Protein AF-A0A815ZAV9-F1 (afdb_monomer_lite)

pLDDT: mean 80.1, std 13.34, range [28.86, 92.19]

Foldseek 3Di:
DPPCDLQNVLCVVPDPVVSVVQVVQFPDKDFDADPVVRDTFWIWTKHWDFDCPPNDTDIDIDIDSTDGHPVCPPVCVVVVVVVVSVVVVVVVVVVVD

Radius of gyration: 15.18 Å; chains: 1; bounding box: 40×26×44 Å

Structure (mmCIF, N/CA/C/O backbone):
data_AF-A0A815ZAV9-F1
#
_entry.id   AF-A0A815ZAV9-F1
#
loop_
_atom_site.group_PDB
_atom_site.id
_atom_site.type_symbol
_atom_site.label_atom_id
_atom_site.label_alt_id
_atom_site.label_comp_id
_atom_site.label_asym_id
_atom_site.label_entity_id
_atom_site.label_seq_id
_atom_site.pdbx_PDB_ins_code
_atom_site.Cartn_x
_atom_site.Cartn_y
_atom_site.Cartn_z
_atom_site.occupancy
_atom_site.B_iso_or_equiv
_atom_site.auth_seq_id
_atom_site.auth_comp_id
_atom_site.auth_asym_id
_atom_site.auth_atom_id
_atom_site.pdbx_PDB_model_num
ATOM 1 N N . MET A 1 1 ? -21.694 -16.429 -1.598 1.00 28.86 1 MET A N 1
ATOM 2 C CA . MET A 1 1 ? -21.023 -15.923 -0.384 1.00 28.86 1 MET A CA 1
ATOM 3 C C . MET A 1 1 ? -19.780 -15.188 -0.844 1.00 28.86 1 MET A C 1
ATOM 5 O O . MET A 1 1 ? -18.791 -15.835 -1.157 1.00 28.86 1 MET A O 1
ATOM 9 N N . ILE A 1 2 ? -19.867 -13.868 -1.009 1.00 33.31 2 ILE A N 1
ATOM 10 C CA . ILE A 1 2 ? -18.686 -13.057 -1.315 1.00 33.31 2 ILE A CA 1
ATOM 11 C C . ILE A 1 2 ? -17.905 -12.992 -0.008 1.00 33.31 2 ILE A C 1
ATOM 13 O O . ILE A 1 2 ? -18.388 -12.438 0.979 1.00 33.31 2 ILE A O 1
ATOM 17 N N . ILE A 1 3 ? -16.747 -13.648 0.033 1.00 33.88 3 ILE A N 1
ATOM 18 C CA . ILE A 1 3 ? -15.773 -13.418 1.094 1.00 33.88 3 ILE A CA 1
ATOM 19 C C . ILE A 1 3 ? -15.345 -11.966 0.889 1.00 33.88 3 ILE A C 1
ATOM 21 O O . ILE A 1 3 ? -14.527 -11.692 0.015 1.00 33.88 3 ILE A O 1
ATOM 25 N N . MET A 1 4 ? -15.956 -11.026 1.617 1.00 45.44 4 MET A N 1
ATOM 26 C CA . MET A 1 4 ? -15.422 -9.672 1.690 1.00 45.44 4 MET A CA 1
ATOM 27 C C . MET A 1 4 ? -14.053 -9.815 2.336 1.00 45.44 4 MET A C 1
ATOM 29 O O . MET A 1 4 ? -13.934 -10.003 3.547 1.00 45.44 4 MET A O 1
ATOM 33 N N . THR A 1 5 ? -13.014 -9.809 1.508 1.00 60.75 5 THR A N 1
ATOM 34 C CA . THR A 1 5 ? -11.653 -9.643 1.990 1.00 60.75 5 THR A CA 1
ATOM 35 C C . THR A 1 5 ? -11.624 -8.355 2.811 1.00 60.75 5 THR A C 1
ATOM 37 O O . THR A 1 5 ? -12.406 -7.434 2.572 1.00 60.75 5 THR A O 1
ATOM 40 N N . THR A 1 6 ? -10.739 -8.274 3.803 1.00 63.91 6 THR A N 1
ATOM 41 C CA . THR A 1 6 ? -10.516 -7.043 4.578 1.00 63.91 6 THR A CA 1
ATOM 42 C C . THR A 1 6 ? -10.473 -5.806 3.678 1.00 63.91 6 THR A C 1
ATOM 44 O O . THR A 1 6 ? -11.021 -4.771 4.021 1.00 63.91 6 THR A O 1
ATOM 47 N N . GLU A 1 7 ? -9.873 -5.934 2.500 1.00 61.09 7 GLU A N 1
ATOM 48 C CA . GLU A 1 7 ? -9.804 -4.900 1.473 1.00 61.09 7 GLU A CA 1
ATOM 49 C C . GLU A 1 7 ? -11.160 -4.422 0.948 1.00 61.09 7 GLU A C 1
ATOM 51 O O . GLU A 1 7 ? -11.362 -3.217 0.807 1.00 61.09 7 GLU A O 1
ATOM 56 N N . ALA A 1 8 ? -12.096 -5.340 0.703 1.00 58.31 8 ALA A N 1
ATOM 57 C CA . ALA A 1 8 ? -13.453 -5.009 0.277 1.00 58.31 8 ALA A CA 1
ATOM 58 C C . ALA A 1 8 ? -14.223 -4.248 1.369 1.00 58.31 8 ALA A C 1
ATOM 60 O O . ALA A 1 8 ? -15.030 -3.379 1.059 1.00 58.31 8 ALA A O 1
ATOM 61 N N . PHE A 1 9 ? -13.936 -4.504 2.654 1.00 64.62 9 PHE A N 1
ATOM 62 C CA . PHE A 1 9 ? -14.539 -3.742 3.755 1.00 64.62 9 PHE A CA 1
ATOM 63 C C . PHE A 1 9 ? -14.126 -2.262 3.740 1.00 64.62 9 PHE A C 1
ATOM 65 O O . PHE A 1 9 ? -14.948 -1.396 4.041 1.00 64.62 9 PHE A O 1
ATOM 72 N N . TRP A 1 10 ? -12.873 -1.960 3.385 1.00 66.81 10 TRP A N 1
ATOM 73 C CA . TRP A 1 10 ? -12.367 -0.581 3.329 1.00 66.81 10 TRP A CA 1
ATOM 74 C C . TRP A 1 10 ? -12.778 0.166 2.060 1.00 66.81 10 TRP A C 1
ATOM 76 O O . TRP A 1 10 ? -12.861 1.389 2.090 1.00 66.81 10 TRP A O 1
ATOM 86 N N . ALA A 1 11 ? -13.059 -0.557 0.978 1.00 66.69 11 ALA A N 1
ATOM 87 C CA . ALA A 1 11 ? -13.478 0.006 -0.304 1.00 66.69 11 ALA A CA 1
ATOM 88 C C . ALA A 1 11 ? -15.002 -0.053 -0.531 1.00 66.69 11 ALA A C 1
ATOM 90 O O . ALA A 1 11 ? -15.475 0.215 -1.626 1.00 66.69 11 ALA A O 1
ATOM 91 N N . LYS A 1 12 ? -15.789 -0.385 0.500 1.00 66.81 12 LYS A N 1
ATOM 92 C CA . LYS A 1 12 ? -17.250 -0.576 0.403 1.00 66.81 12 LYS A CA 1
ATOM 93 C C . LYS A 1 12 ? -18.033 0.651 -0.090 1.00 66.81 12 LYS A C 1
ATOM 95 O O . LYS A 1 12 ? -19.160 0.500 -0.542 1.00 66.81 12 LYS A O 1
ATOM 100 N N . ASP A 1 13 ? -17.461 1.844 0.079 1.00 71.06 13 ASP A N 1
ATOM 101 C CA . ASP A 1 13 ? -18.077 3.120 -0.300 1.00 71.06 13 ASP A CA 1
ATOM 102 C C . ASP A 1 13 ? -17.546 3.625 -1.657 1.00 71.06 13 ASP A C 1
ATOM 104 O O . ASP A 1 13 ? -17.867 4.735 -2.080 1.00 71.06 13 ASP A O 1
ATOM 108 N N . TRP A 1 14 ? -16.688 2.845 -2.319 1.00 76.62 14 TRP A N 1
ATOM 109 C CA . TRP A 1 14 ? -16.164 3.136 -3.650 1.00 76.62 14 TRP A CA 1
ATOM 110 C C . TRP A 1 14 ? -16.989 2.420 -4.713 1.00 76.62 14 TRP A C 1
ATOM 112 O O . TRP A 1 14 ? -17.765 1.513 -4.414 1.00 76.62 14 TRP A O 1
ATOM 122 N N . ASP A 1 15 ? -16.805 2.826 -5.967 1.00 84.75 15 ASP A N 1
ATOM 123 C CA . ASP A 1 15 ? -17.388 2.106 -7.092 1.00 84.75 15 ASP A CA 1
ATOM 124 C C . ASP A 1 15 ? -16.886 0.649 -7.109 1.00 84.75 15 ASP A C 1
ATOM 126 O O . ASP A 1 15 ? -15.691 0.391 -6.938 1.00 84.75 15 ASP A O 1
ATOM 130 N N . GLU A 1 16 ? -17.806 -0.309 -7.248 1.00 80.75 16 GLU A N 1
ATOM 131 C CA . GLU A 1 16 ? -17.507 -1.739 -7.104 1.00 80.75 16 GLU A CA 1
ATOM 132 C C . GLU A 1 16 ? -16.601 -2.248 -8.233 1.00 80.75 16 GLU A C 1
ATOM 134 O O . GLU A 1 16 ? -15.644 -2.985 -7.973 1.00 80.75 16 GLU A O 1
ATOM 139 N N . GLU A 1 17 ? -16.861 -1.826 -9.473 1.00 83.19 17 GLU A N 1
ATOM 140 C CA . GLU A 1 17 ? -16.072 -2.224 -10.638 1.00 83.19 17 GLU A CA 1
ATOM 141 C C . GLU A 1 17 ? -14.675 -1.600 -10.576 1.00 83.19 17 GLU A C 1
ATOM 143 O O . GLU A 1 17 ? -13.669 -2.299 -10.743 1.00 83.19 17 GLU A O 1
ATOM 148 N N . GLU A 1 18 ? -14.588 -0.307 -10.257 1.00 82.38 18 GLU A N 1
ATOM 149 C CA . GLU A 1 18 ? -13.308 0.365 -10.041 1.00 82.38 18 GLU A CA 1
ATOM 150 C C . GLU A 1 18 ? -12.516 -0.316 -8.917 1.00 82.38 18 GLU A C 1
ATOM 152 O O . GLU A 1 18 ? -11.340 -0.637 -9.083 1.00 82.38 18 GLU A O 1
ATOM 157 N N . THR A 1 19 ? -13.161 -0.610 -7.789 1.00 80.94 19 THR A N 1
ATOM 158 C CA . THR A 1 19 ? -12.537 -1.276 -6.640 1.00 80.94 19 THR A CA 1
ATOM 159 C C . THR A 1 19 ? -11.983 -2.641 -7.014 1.00 80.94 19 THR A C 1
ATOM 161 O O . THR A 1 19 ? -10.841 -2.957 -6.671 1.00 80.94 19 THR A O 1
ATOM 164 N N . TYR A 1 20 ? -12.764 -3.449 -7.730 1.00 82.25 20 TYR A N 1
ATOM 165 C CA . TYR A 1 20 ? -12.333 -4.765 -8.179 1.00 82.25 20 TYR A CA 1
ATOM 166 C C . TYR A 1 20 ? -11.105 -4.666 -9.092 1.00 82.25 20 TYR A C 1
ATOM 168 O O . TYR A 1 20 ? -10.100 -5.343 -8.863 1.00 82.25 20 TYR A O 1
ATOM 176 N N . ASN A 1 21 ? -11.137 -3.752 -10.064 1.00 83.94 21 ASN A N 1
ATOM 177 C CA . ASN A 1 21 ? -10.019 -3.513 -10.973 1.00 83.94 21 ASN A CA 1
ATOM 178 C C . ASN A 1 21 ? -8.766 -3.016 -10.236 1.00 83.94 21 ASN A C 1
ATOM 180 O O . ASN A 1 21 ? -7.651 -3.448 -10.540 1.00 83.94 21 ASN A O 1
ATOM 184 N N . ARG A 1 22 ? -8.926 -2.151 -9.230 1.00 84.69 22 ARG A N 1
ATOM 185 C CA . ARG A 1 22 ? -7.822 -1.663 -8.389 1.00 84.69 22 ARG A CA 1
ATOM 186 C C . ARG A 1 22 ? -7.227 -2.759 -7.510 1.00 84.69 22 ARG A C 1
ATOM 188 O O . ARG A 1 22 ? -6.013 -2.801 -7.348 1.00 84.69 22 ARG A O 1
ATOM 195 N N . ILE A 1 23 ? -8.045 -3.666 -6.974 1.00 84.12 23 ILE A N 1
ATOM 196 C CA . ILE A 1 23 ? -7.560 -4.843 -6.235 1.00 84.12 23 ILE A CA 1
ATOM 197 C C . ILE A 1 23 ? -6.729 -5.740 -7.155 1.00 84.12 23 ILE A C 1
ATOM 199 O O . ILE A 1 23 ? -5.618 -6.118 -6.793 1.00 84.12 23 ILE A O 1
ATOM 203 N N . LEU A 1 24 ? -7.235 -6.054 -8.351 1.00 84.06 24 LEU A N 1
ATOM 204 C CA . LEU A 1 24 ? -6.548 -6.948 -9.287 1.00 84.06 24 LEU A CA 1
ATOM 205 C C . LEU A 1 24 ? -5.252 -6.364 -9.861 1.00 84.06 24 LEU A C 1
ATOM 207 O O . LEU A 1 24 ? -4.329 -7.114 -10.169 1.00 84.06 24 LEU A O 1
ATOM 211 N N . SER A 1 25 ? -5.189 -5.045 -10.029 1.00 87.12 25 SER A N 1
ATOM 212 C CA . SER A 1 25 ? -4.017 -4.357 -10.588 1.00 87.12 25 SER A CA 1
ATOM 213 C C . SER A 1 25 ? -2.974 -3.958 -9.542 1.00 87.12 25 SER A C 1
ATOM 215 O O . SER A 1 25 ? -1.888 -3.497 -9.905 1.00 87.12 25 SER A O 1
ATOM 217 N N . ALA A 1 26 ? -3.261 -4.142 -8.251 1.00 89.12 26 ALA A N 1
ATOM 218 C CA . ALA A 1 26 ? -2.313 -3.848 -7.189 1.00 89.12 26 ALA A CA 1
ATOM 219 C C . ALA A 1 26 ? -1.096 -4.774 -7.277 1.00 89.12 26 ALA A C 1
ATOM 221 O O . ALA A 1 26 ? -1.213 -5.997 -7.321 1.00 89.12 26 ALA A O 1
ATOM 222 N N . SER A 1 27 ? 0.097 -4.188 -7.254 1.00 90.06 27 SER A N 1
ATOM 223 C CA . SER A 1 27 ? 1.351 -4.945 -7.227 1.00 90.06 27 SER A CA 1
ATOM 224 C C . SER A 1 27 ? 1.642 -5.509 -5.838 1.00 90.06 27 SER A C 1
ATOM 226 O O . SER A 1 27 ? 2.212 -6.590 -5.716 1.00 90.06 27 SER A O 1
ATOM 228 N N . ALA A 1 28 ? 1.254 -4.777 -4.792 1.00 88.31 28 ALA A N 1
ATOM 229 C CA . ALA A 1 28 ? 1.342 -5.231 -3.413 1.00 88.31 28 ALA A CA 1
ATOM 230 C C . ALA A 1 28 ? 0.306 -4.536 -2.526 1.00 88.31 28 ALA A C 1
ATOM 232 O O . ALA A 1 28 ? -0.195 -3.452 -2.832 1.00 88.31 28 ALA A O 1
ATOM 233 N N . VAL A 1 29 ? 0.049 -5.148 -1.375 1.00 87.75 29 VAL A N 1
ATOM 234 C CA . VAL A 1 29 ? -0.852 -4.642 -0.342 1.00 87.75 29 VAL A CA 1
ATOM 235 C C . VAL A 1 29 ? -0.088 -4.512 0.967 1.00 87.75 29 VAL A C 1
ATOM 237 O O . VAL A 1 29 ? 0.635 -5.422 1.372 1.00 87.75 29 VAL A O 1
ATOM 240 N N . ILE A 1 30 ? -0.279 -3.389 1.656 1.00 89.56 30 ILE A N 1
ATOM 241 C CA . ILE A 1 30 ? 0.252 -3.147 2.994 1.00 89.56 30 ILE A CA 1
ATOM 242 C C . ILE A 1 30 ? -0.914 -3.129 3.969 1.00 89.56 30 ILE A C 1
ATOM 244 O O . ILE A 1 30 ? -1.836 -2.328 3.832 1.00 89.56 30 ILE A O 1
ATOM 248 N N . MET A 1 31 ? -0.841 -3.972 4.995 1.00 89.81 31 MET A N 1
ATOM 249 C CA . MET A 1 31 ? -1.793 -3.977 6.101 1.00 89.81 31 MET A CA 1
ATOM 250 C C . MET A 1 31 ? -1.069 -3.752 7.423 1.00 89.81 31 MET A C 1
ATOM 252 O O . MET A 1 31 ? -0.069 -4.404 7.721 1.00 89.81 31 MET A O 1
ATOM 256 N N . ILE A 1 32 ? -1.609 -2.854 8.245 1.00 88.81 32 ILE A N 1
ATOM 257 C CA . ILE A 1 32 ? -1.205 -2.700 9.641 1.00 88.81 32 ILE A CA 1
ATOM 258 C C . ILE A 1 32 ? -2.234 -3.400 10.515 1.00 88.81 32 ILE A C 1
ATOM 260 O O . ILE A 1 32 ? -3.420 -3.072 10.477 1.00 88.81 32 ILE A O 1
ATOM 264 N N . MET A 1 33 ? -1.756 -4.326 11.340 1.00 88.25 33 MET A N 1
ATOM 265 C CA . MET A 1 33 ? -2.575 -5.082 12.279 1.00 88.25 33 MET A CA 1
ATOM 266 C C . MET A 1 33 ? -2.484 -4.483 13.684 1.00 88.25 33 MET A C 1
ATOM 268 O O . MET A 1 33 ? -1.393 -4.204 14.186 1.00 88.25 33 MET A O 1
ATOM 272 N N . ASP A 1 34 ? -3.624 -4.348 14.354 1.00 87.06 34 ASP A N 1
ATOM 273 C CA . ASP A 1 34 ? -3.675 -4.194 15.803 1.00 87.06 34 ASP A CA 1
ATOM 274 C C . ASP A 1 34 ? -3.208 -5.504 16.442 1.00 87.06 34 ASP A C 1
ATOM 276 O O . ASP A 1 34 ? -3.836 -6.552 16.283 1.00 87.06 34 ASP A O 1
ATOM 280 N N . LYS A 1 35 ? -2.079 -5.454 17.151 1.00 83.94 35 LYS A N 1
ATOM 281 C CA . LYS A 1 35 ? -1.449 -6.650 17.722 1.00 83.94 35 LYS A CA 1
ATOM 282 C C . LYS A 1 35 ? -2.304 -7.331 18.789 1.00 83.94 35 LYS A C 1
ATOM 284 O O . LYS A 1 35 ? -2.210 -8.546 18.931 1.00 83.94 35 LYS A O 1
ATOM 289 N N . MET A 1 36 ? -3.100 -6.570 19.540 1.00 87.88 36 MET A N 1
ATOM 290 C CA . MET A 1 36 ? -3.914 -7.121 20.625 1.00 87.88 36 MET A CA 1
ATOM 291 C C . MET A 1 36 ? -5.165 -7.782 20.062 1.00 87.88 36 MET A C 1
ATOM 293 O O . MET A 1 36 ? -5.465 -8.929 20.377 1.00 87.88 36 MET A O 1
ATOM 297 N N . AS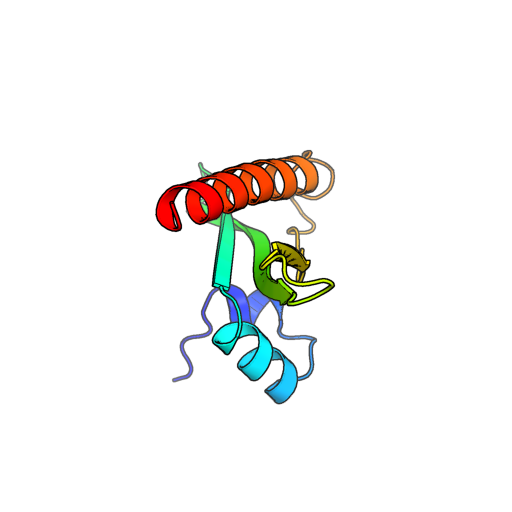N A 1 37 ? -5.860 -7.062 19.184 1.00 83.88 37 ASN A N 1
ATOM 298 C CA . ASN A 1 37 ? -7.159 -7.482 18.671 1.00 83.88 37 ASN A CA 1
ATOM 299 C C . ASN A 1 37 ? -7.054 -8.360 17.414 1.00 83.88 37 ASN A C 1
ATOM 301 O O . ASN A 1 37 ? -8.046 -8.944 16.993 1.00 83.88 37 ASN A O 1
ATOM 305 N N . LYS A 1 38 ? -5.860 -8.462 16.812 1.00 85.19 38 LYS A N 1
ATOM 306 C CA . LYS A 1 38 ? -5.589 -9.177 15.552 1.00 85.19 38 LYS A CA 1
ATOM 307 C C . LYS A 1 38 ? -6.482 -8.718 14.394 1.00 85.19 38 LYS A C 1
ATOM 309 O O . LYS A 1 38 ? -6.808 -9.506 13.510 1.00 85.19 38 LYS A O 1
ATOM 314 N N . VAL A 1 39 ? -6.846 -7.436 14.384 1.00 84.94 39 VAL A N 1
ATOM 315 C CA . VAL A 1 39 ? -7.666 -6.825 13.331 1.00 84.94 39 VAL A CA 1
ATOM 316 C C . VAL A 1 39 ? -6.856 -5.819 12.512 1.00 84.94 39 VAL A C 1
ATOM 318 O O . VAL A 1 39 ? -5.964 -5.164 13.053 1.00 84.94 39 VAL A O 1
ATOM 321 N N . PRO A 1 40 ? -7.151 -5.671 11.216 1.00 85.88 40 PRO A N 1
ATOM 322 C CA . PRO A 1 40 ? -6.542 -4.660 10.362 1.00 85.88 40 PRO A CA 1
ATOM 323 C C . PRO A 1 40 ? -7.039 -3.261 10.751 1.00 85.88 40 PRO A C 1
ATOM 325 O O . PRO A 1 40 ? -8.240 -3.023 10.877 1.00 85.88 40 PRO A O 1
ATOM 328 N N . VAL A 1 41 ? -6.109 -2.328 10.941 1.00 89.62 41 VAL A N 1
ATOM 329 C CA . VAL A 1 41 ? -6.391 -0.942 11.367 1.00 89.62 41 VAL A CA 1
ATOM 330 C C . VAL A 1 41 ? -5.834 0.114 10.423 1.00 89.62 41 VAL A C 1
ATOM 332 O O . VAL A 1 41 ? -6.160 1.291 10.560 1.00 89.62 41 VAL A O 1
ATOM 335 N N . GLY A 1 42 ? -5.011 -0.295 9.463 1.00 88.50 42 GLY A N 1
ATOM 336 C CA . GLY A 1 42 ? -4.522 0.551 8.387 1.00 88.50 42 GLY A CA 1
ATOM 337 C C . GLY A 1 42 ? -4.250 -0.285 7.147 1.00 88.50 42 GLY A C 1
ATOM 338 O O . GLY A 1 42 ? -3.891 -1.459 7.257 1.00 88.50 42 GLY A O 1
ATOM 339 N N . PHE A 1 43 ? -4.431 0.325 5.987 1.00 89.75 43 PHE A N 1
ATOM 340 C CA . PHE A 1 43 ? -4.337 -0.325 4.692 1.00 89.75 43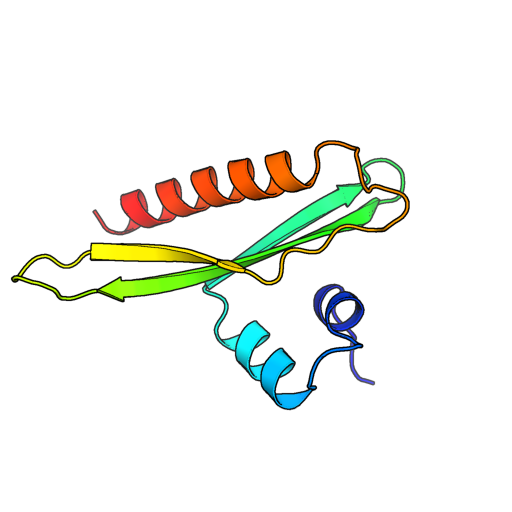 PHE A CA 1
ATOM 341 C C . PHE A 1 43 ? -3.783 0.642 3.638 1.00 89.75 43 PHE A C 1
ATOM 343 O O . PHE A 1 43 ? -4.012 1.848 3.726 1.00 89.75 43 PHE A O 1
ATOM 350 N N . GLY A 1 44 ? -3.073 0.109 2.645 1.00 89.81 44 GLY A N 1
ATOM 351 C CA . GLY A 1 44 ? -2.724 0.811 1.412 1.00 89.81 44 GLY A CA 1
ATOM 352 C C . GLY A 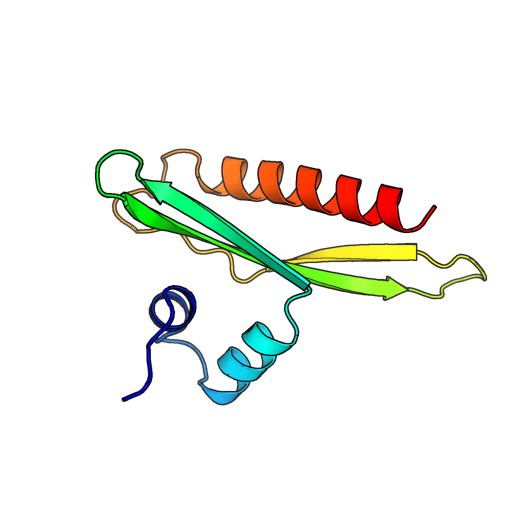1 44 ? -2.303 -0.162 0.310 1.00 89.81 44 GLY A C 1
ATOM 353 O O . GLY A 1 44 ? -1.865 -1.279 0.595 1.00 89.81 44 GLY A O 1
ATOM 354 N N . ARG A 1 45 ? -2.411 0.271 -0.948 1.00 89.19 45 ARG A N 1
ATOM 355 C CA . ARG A 1 45 ? -1.997 -0.492 -2.137 1.00 89.19 45 ARG A CA 1
ATOM 356 C C . ARG A 1 45 ? -0.792 0.151 -2.799 1.00 89.19 45 ARG A C 1
ATOM 358 O O . ARG A 1 45 ? -0.736 1.370 -2.932 1.00 89.19 45 ARG A O 1
ATOM 365 N N . ILE A 1 46 ? 0.148 -0.672 -3.243 1.00 91.12 46 ILE A N 1
ATOM 366 C CA . ILE A 1 46 ? 1.240 -0.248 -4.115 1.00 91.12 46 ILE A CA 1
ATOM 367 C C . ILE A 1 46 ? 0.891 -0.647 -5.542 1.00 91.12 46 ILE A C 1
ATOM 369 O O . ILE A 1 46 ? 0.625 -1.817 -5.817 1.00 91.12 46 ILE A O 1
ATOM 373 N N . PHE A 1 47 ? 0.971 0.321 -6.445 1.00 90.31 47 PHE A N 1
ATOM 374 C CA . PHE A 1 47 ? 0.906 0.111 -7.884 1.00 90.31 47 PHE A CA 1
ATOM 375 C C . PHE A 1 47 ? 2.268 0.417 -8.492 1.00 90.31 47 PHE A C 1
ATOM 377 O O . PHE A 1 47 ? 2.801 1.510 -8.294 1.00 90.31 47 PHE A O 1
ATOM 384 N N . MET A 1 48 ? 2.829 -0.547 -9.214 1.00 88.25 48 MET A N 1
ATOM 385 C CA . MET A 1 48 ? 4.091 -0.400 -9.930 1.00 88.25 48 MET A CA 1
ATOM 386 C C . MET A 1 48 ? 3.815 -0.065 -11.387 1.00 88.25 48 MET A C 1
ATOM 388 O O . MET A 1 48 ? 3.021 -0.730 -12.049 1.00 88.25 48 MET A O 1
ATOM 392 N N . MET A 1 49 ? 4.506 0.942 -11.899 1.00 86.00 49 MET A N 1
ATOM 393 C CA . MET A 1 49 ? 4.458 1.334 -13.297 1.00 86.00 49 MET A CA 1
ATOM 394 C C . MET A 1 49 ? 5.874 1.339 -13.848 1.00 86.00 49 MET A C 1
ATOM 396 O O . MET A 1 49 ? 6.782 1.909 -13.245 1.00 86.00 49 MET A O 1
ATOM 400 N N . ARG A 1 50 ? 6.059 0.713 -15.008 1.00 83.06 50 ARG A N 1
ATOM 401 C C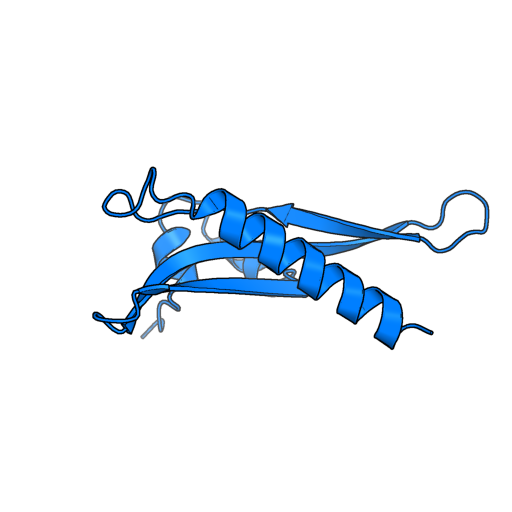A . ARG A 1 50 ? 7.298 0.838 -15.771 1.00 83.06 50 ARG A CA 1
ATOM 402 C C . ARG A 1 50 ? 7.184 2.061 -16.662 1.00 83.06 50 ARG A C 1
ATOM 404 O O . ARG A 1 50 ? 6.216 2.194 -17.409 1.00 83.06 50 ARG A O 1
ATOM 411 N N . ASN A 1 51 ? 8.147 2.955 -16.543 1.00 79.88 51 ASN A N 1
ATOM 412 C CA . ASN A 1 51 ? 8.273 4.145 -17.352 1.00 79.88 51 ASN A CA 1
ATOM 413 C C . ASN A 1 51 ? 9.485 3.983 -18.273 1.00 79.88 51 ASN A C 1
ATOM 415 O O . ASN A 1 51 ? 10.608 3.845 -17.800 1.00 79.88 51 ASN A O 1
ATOM 419 N N . ASN A 1 52 ? 9.247 4.022 -19.583 1.00 76.44 52 ASN A N 1
ATOM 420 C CA . ASN A 1 52 ? 10.281 3.863 -20.606 1.00 76.44 52 ASN A CA 1
ATOM 421 C C . ASN A 1 52 ? 10.603 5.217 -21.244 1.00 76.44 52 ASN A C 1
ATOM 423 O O . ASN A 1 52 ? 10.477 5.393 -22.458 1.00 76.44 52 ASN A O 1
ATOM 427 N N . ASN A 1 53 ? 10.984 6.194 -20.424 1.00 73.56 53 ASN A N 1
ATOM 428 C CA . ASN A 1 53 ? 11.386 7.506 -20.918 1.00 73.56 53 ASN A CA 1
ATOM 429 C C . ASN A 1 53 ? 12.899 7.527 -21.177 1.00 73.56 53 ASN A C 1
ATOM 431 O O . ASN A 1 53 ? 13.692 7.129 -20.335 1.00 73.56 53 ASN A O 1
ATOM 435 N N . ASN A 1 54 ? 13.310 8.050 -22.337 1.00 65.44 54 ASN A N 1
ATOM 436 C CA . ASN A 1 54 ? 14.713 8.339 -22.671 1.00 65.44 54 ASN A CA 1
ATOM 437 C C . ASN A 1 54 ? 15.688 7.140 -22.620 1.00 65.44 54 ASN A C 1
ATOM 439 O O . ASN A 1 54 ? 16.842 7.314 -22.243 1.00 65.44 54 ASN A O 1
ATOM 443 N N . ASN A 1 55 ? 15.260 5.950 -23.058 1.00 69.06 55 ASN A N 1
ATOM 444 C CA . ASN A 1 55 ? 16.069 4.714 -23.079 1.00 69.06 55 ASN A CA 1
ATOM 445 C C . ASN A 1 55 ? 16.508 4.186 -21.699 1.00 69.06 55 ASN A C 1
ATOM 447 O O . ASN A 1 55 ? 17.315 3.259 -21.641 1.00 69.06 55 ASN A O 1
ATOM 451 N N . GLU A 1 56 ? 15.960 4.719 -20.607 1.00 71.56 56 GLU A N 1
ATOM 452 C CA . GLU A 1 56 ? 16.124 4.167 -19.264 1.00 71.56 56 GLU A CA 1
ATOM 453 C C . GLU A 1 56 ? 14.790 3.547 -18.825 1.00 71.56 56 GLU A C 1
ATOM 455 O O . GLU A 1 56 ? 13.743 4.194 -18.871 1.00 71.56 56 GLU A O 1
ATOM 460 N N . GLU A 1 57 ? 14.809 2.263 -18.455 1.00 77.56 57 GLU A N 1
ATOM 461 C CA . GLU A 1 57 ? 13.650 1.598 -17.851 1.00 77.56 57 GLU A CA 1
ATOM 462 C C . GLU A 1 57 ? 13.623 1.961 -16.363 1.00 77.56 57 GLU A C 1
ATOM 464 O O . GLU A 1 57 ? 14.425 1.469 -15.566 1.00 77.56 57 GLU A O 1
ATOM 469 N N . GLU A 1 58 ? 12.714 2.859 -15.985 1.00 80.75 58 GLU A N 1
ATOM 470 C CA . GLU A 1 58 ? 12.499 3.247 -14.594 1.00 80.75 58 GLU A CA 1
ATOM 471 C C . GLU A 1 58 ? 11.226 2.587 -14.060 1.00 80.75 58 GLU A C 1
ATOM 473 O O . GLU A 1 58 ? 10.160 2.657 -14.670 1.00 80.75 58 GLU A O 1
ATOM 478 N N . THR A 1 59 ? 11.307 1.968 -12.882 1.00 82.75 59 THR A N 1
ATOM 479 C CA . THR A 1 59 ? 10.114 1.494 -12.174 1.00 82.75 59 THR A CA 1
ATOM 480 C C . THR A 1 59 ? 9.686 2.525 -11.134 1.00 82.75 59 THR A C 1
ATOM 482 O O . THR A 1 59 ? 10.389 2.759 -10.150 1.00 82.75 59 THR A O 1
ATOM 485 N N . LEU A 1 60 ? 8.505 3.109 -11.333 1.00 85.69 60 LEU A N 1
ATOM 486 C CA . LEU A 1 60 ? 7.851 4.020 -10.398 1.00 85.69 60 LEU A CA 1
ATOM 487 C C . LEU A 1 60 ? 6.813 3.260 -9.571 1.00 85.69 60 LEU A C 1
ATOM 489 O O . LEU A 1 60 ? 6.086 2.417 -10.092 1.00 85.69 60 LEU A O 1
ATOM 493 N N . GLY A 1 61 ? 6.725 3.575 -8.281 1.00 88.12 61 GLY A N 1
ATOM 494 C CA . GLY A 1 61 ? 5.720 3.00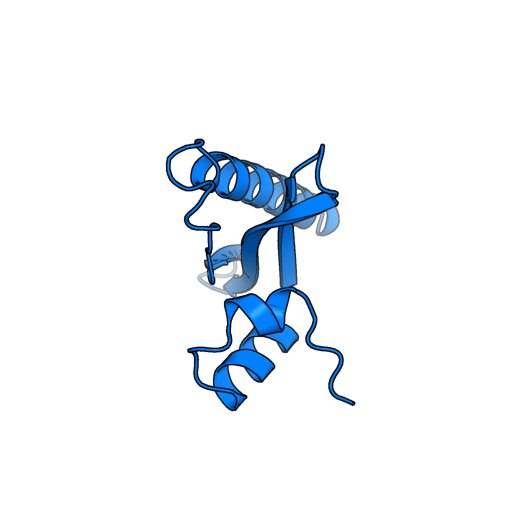6 -7.388 1.00 88.12 61 GLY A CA 1
ATOM 495 C C . GLY A 1 61 ? 4.835 4.075 -6.779 1.00 88.12 61 GLY A C 1
ATOM 496 O O . GLY A 1 61 ? 5.328 5.075 -6.256 1.00 88.12 61 GLY A O 1
ATOM 497 N N . TYR A 1 62 ? 3.531 3.829 -6.792 1.00 89.62 62 TYR A N 1
ATOM 498 C CA . TYR A 1 62 ? 2.524 4.714 -6.225 1.00 89.62 62 TYR A CA 1
ATOM 499 C C . TYR A 1 62 ? 1.841 4.017 -5.055 1.00 89.62 62 TYR A C 1
ATOM 501 O O . TYR A 1 62 ? 1.232 2.961 -5.224 1.00 89.62 62 TYR A O 1
ATOM 509 N N . LEU A 1 63 ? 1.931 4.617 -3.866 1.00 91.19 63 LEU A N 1
ATOM 510 C CA . LEU A 1 63 ? 1.101 4.231 -2.729 1.00 91.19 63 LEU A CA 1
ATOM 511 C C . LEU A 1 63 ? -0.255 4.926 -2.874 1.00 91.19 63 LEU A C 1
ATOM 513 O O . LEU A 1 63 ? -0.331 6.154 -2.854 1.00 91.19 63 LEU A O 1
ATOM 517 N N . SER A 1 64 ? -1.313 4.142 -3.014 1.00 89.44 64 SER A N 1
ATOM 518 C CA . SER A 1 64 ? -2.684 4.624 -3.144 1.00 89.44 64 SER A CA 1
ATOM 519 C C . SER A 1 64 ? -3.607 3.868 -2.194 1.00 89.44 64 SER A C 1
ATOM 521 O O . SER A 1 64 ? -3.169 3.003 -1.432 1.00 89.44 64 SER A O 1
ATOM 523 N N . ASP A 1 65 ? -4.887 4.222 -2.221 1.00 86.81 65 ASP A N 1
ATOM 524 C CA . ASP A 1 65 ? -5.940 3.558 -1.453 1.00 86.81 65 ASP A CA 1
ATOM 525 C C . ASP A 1 65 ? -5.650 3.505 0.053 1.00 86.81 65 ASP A C 1
ATOM 527 O O . ASP A 1 65 ? -5.950 2.531 0.741 1.00 86.81 65 ASP A O 1
ATOM 531 N N . VAL A 1 66 ? -5.012 4.563 0.558 1.00 88.06 66 VAL A N 1
ATOM 532 C CA . VAL A 1 66 ? -4.564 4.649 1.945 1.00 88.06 66 VAL A CA 1
ATOM 533 C C . VAL A 1 66 ? -5.761 4.905 2.850 1.00 88.06 66 VAL A C 1
ATOM 535 O O . VAL A 1 66 ? -6.400 5.953 2.770 1.00 88.06 66 VAL A O 1
ATOM 538 N N . ALA A 1 67 ? -6.019 3.970 3.758 1.00 86.56 67 ALA A N 1
ATOM 539 C CA . ALA A 1 67 ? -7.099 4.064 4.728 1.00 86.56 67 ALA A CA 1
ATOM 540 C C . ALA A 1 67 ? -6.617 3.684 6.131 1.00 86.56 67 ALA A C 1
ATOM 542 O O . ALA A 1 67 ? -5.769 2.810 6.312 1.00 86.56 67 ALA A O 1
ATOM 543 N N . VAL A 1 68 ? -7.175 4.346 7.147 1.00 87.38 68 VAL A N 1
ATOM 544 C CA . VAL A 1 68 ? -6.904 4.074 8.564 1.00 87.38 68 VAL A CA 1
ATOM 545 C C . VAL A 1 68 ? -8.220 4.066 9.328 1.00 87.38 68 VAL A C 1
ATOM 547 O O . VAL A 1 68 ? -9.050 4.962 9.151 1.00 87.38 68 VAL A O 1
ATOM 550 N N . ASN A 1 69 ? -8.389 3.081 10.211 1.00 85.69 69 ASN A N 1
ATOM 551 C CA . ASN A 1 69 ? -9.544 3.002 11.098 1.00 85.69 69 ASN A CA 1
ATOM 552 C C . ASN A 1 69 ? -9.677 4.278 11.918 1.00 85.69 69 ASN A C 1
ATOM 554 O O . ASN A 1 69 ? -8.710 4.704 12.541 1.00 85.69 69 ASN A O 1
ATOM 558 N N . ILE A 1 70 ? -10.879 4.852 11.964 1.00 85.75 70 ILE A N 1
ATOM 559 C CA . ILE A 1 70 ? -11.157 6.087 12.700 1.00 85.75 70 ILE A CA 1
ATOM 560 C C . ILE A 1 70 ? -10.730 6.014 14.175 1.00 85.75 70 ILE A C 1
ATOM 562 O O . ILE A 1 70 ? -10.198 6.981 14.709 1.00 85.75 70 ILE A O 1
ATOM 566 N N . GLN A 1 71 ? -10.839 4.844 14.813 1.00 87.31 71 GLN A N 1
ATOM 567 C CA . GLN A 1 71 ? -10.412 4.612 16.203 1.00 87.31 71 GLN A CA 1
ATOM 568 C C . GLN A 1 71 ? -8.880 4.577 16.381 1.00 87.31 71 GLN A C 1
ATOM 570 O O . GLN A 1 71 ? -8.352 4.598 17.501 1.00 87.31 71 GLN A O 1
ATOM 575 N N . HIS A 1 72 ? -8.144 4.508 15.274 1.00 85.56 72 HIS A N 1
ATOM 576 C CA . HIS A 1 72 ? -6.686 4.452 15.220 1.00 85.56 72 HIS A CA 1
ATOM 577 C C . HIS A 1 72 ? -6.078 5.602 14.408 1.00 85.56 72 HIS A C 1
ATOM 579 O O . HIS A 1 72 ? -4.854 5.662 14.263 1.00 85.56 72 HIS A O 1
ATOM 585 N N . GLN A 1 73 ? -6.896 6.549 13.940 1.00 81.75 73 GLN A N 1
ATOM 586 C CA . GLN A 1 73 ? -6.412 7.808 13.380 1.00 81.75 73 GLN A CA 1
ATOM 587 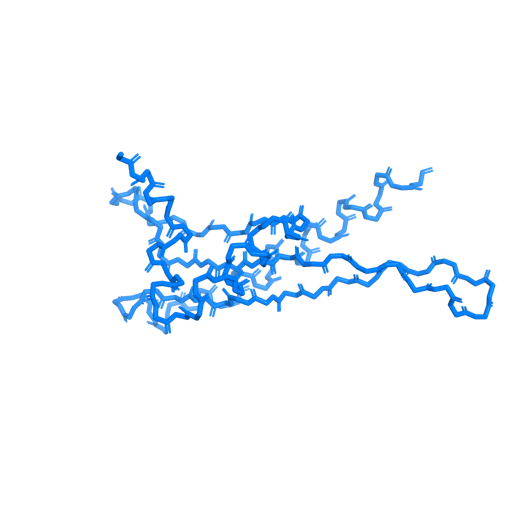C C . GLN A 1 73 ? -5.581 8.568 14.431 1.00 81.75 73 GLN A C 1
ATOM 589 O O . GLN A 1 73 ? -5.733 8.373 15.637 1.00 81.75 73 GLN A O 1
ATOM 594 N N . ASN A 1 74 ? -4.633 9.389 13.969 1.00 79.75 74 ASN A N 1
ATOM 595 C CA . ASN A 1 74 ? -3.640 10.106 14.789 1.00 79.75 74 ASN A CA 1
ATOM 596 C C . ASN A 1 74 ? -2.606 9.235 15.536 1.00 79.75 74 ASN A C 1
ATOM 598 O O . ASN A 1 74 ? -1.761 9.772 16.245 1.00 79.75 74 ASN A O 1
ATOM 602 N N . LYS A 1 75 ? -2.580 7.909 15.332 1.00 81.38 75 LYS A N 1
ATOM 603 C CA . LYS A 1 75 ? -1.550 7.004 15.894 1.00 81.38 75 LYS A CA 1
ATOM 604 C C . LYS A 1 75 ? -0.341 6.799 14.971 1.00 81.38 75 LYS A C 1
ATOM 606 O O . LYS A 1 75 ? 0.246 5.722 14.942 1.00 81.38 75 LYS A O 1
ATOM 611 N N . VAL A 1 76 ? 0.005 7.810 14.171 1.00 89.56 76 VAL A N 1
ATOM 612 C CA . VAL A 1 76 ? 1.133 7.778 13.215 1.00 89.56 76 VAL A CA 1
ATOM 613 C C . VAL A 1 76 ? 1.047 6.648 12.163 1.00 89.56 76 VAL A C 1
ATOM 615 O O . VAL A 1 76 ? 2.020 6.347 11.475 1.00 89.56 76 VAL A O 1
ATOM 618 N N . LEU A 1 77 ? -0.128 6.028 11.985 1.00 87.31 77 LEU A N 1
ATOM 619 C CA . LEU A 1 77 ? -0.294 4.860 11.111 1.00 87.31 77 LEU A CA 1
ATOM 620 C C . LEU A 1 77 ? -0.026 5.167 9.635 1.00 87.31 77 LEU A C 1
ATOM 622 O O . LEU A 1 77 ? 0.543 4.327 8.945 1.00 87.31 77 LEU A O 1
ATOM 626 N N . CYS A 1 78 ? -0.335 6.378 9.165 1.00 87.88 78 CYS A N 1
ATOM 627 C CA . CYS A 1 78 ? 0.024 6.798 7.808 1.00 87.88 78 CYS A CA 1
ATOM 628 C C . CYS A 1 78 ? 1.547 6.812 7.591 1.00 87.88 78 CYS A C 1
ATOM 630 O O . CYS A 1 78 ? 2.015 6.397 6.535 1.00 87.88 78 CYS A O 1
ATOM 632 N N . GLN A 1 79 ? 2.334 7.212 8.599 1.00 90.81 79 GLN A N 1
ATOM 633 C CA . GLN A 1 79 ? 3.797 7.160 8.513 1.00 90.81 79 GLN A CA 1
ATOM 634 C C . GLN A 1 79 ? 4.297 5.717 8.467 1.00 90.81 79 GLN A C 1
ATOM 636 O O . GLN A 1 79 ? 5.226 5.409 7.727 1.00 90.81 79 GLN A O 1
ATOM 641 N N . HIS A 1 80 ? 3.685 4.819 9.240 1.00 91.12 80 HIS A N 1
ATOM 642 C CA . HIS A 1 80 ? 4.022 3.399 9.184 1.00 91.12 80 HIS A CA 1
ATOM 643 C C . HIS A 1 80 ? 3.703 2.793 7.812 1.00 91.12 80 HIS A C 1
ATOM 645 O O . HIS A 1 80 ? 4.539 2.065 7.282 1.00 91.12 80 HIS A O 1
ATOM 651 N N . LEU A 1 81 ? 2.555 3.134 7.213 1.00 90.81 81 LEU A N 1
ATOM 652 C CA . LEU A 1 81 ? 2.205 2.716 5.850 1.00 90.81 81 LEU A CA 1
ATOM 653 C C . LEU A 1 81 ? 3.227 3.233 4.830 1.00 90.81 81 LEU A C 1
ATOM 655 O O . LEU A 1 81 ? 3.705 2.459 4.007 1.00 90.81 81 LEU A O 1
ATOM 659 N N . HIS A 1 82 ? 3.627 4.503 4.934 1.00 92.06 82 HIS A N 1
ATOM 660 C CA . HIS A 1 82 ? 4.656 5.085 4.072 1.00 92.06 82 HIS A CA 1
ATOM 661 C C . HIS A 1 82 ? 6.023 4.401 4.237 1.00 92.06 82 HIS A C 1
ATOM 663 O O . HIS A 1 82 ? 6.686 4.060 3.262 1.00 92.06 82 HIS A O 1
ATOM 669 N N . ASN A 1 83 ? 6.460 4.155 5.472 1.00 92.19 83 ASN A N 1
ATOM 670 C CA . ASN A 1 83 ? 7.742 3.495 5.720 1.00 92.19 83 ASN A CA 1
ATOM 671 C C . ASN A 1 83 ? 7.739 2.051 5.196 1.00 92.19 83 ASN A C 1
ATOM 673 O O . ASN A 1 83 ? 8.716 1.615 4.588 1.00 92.19 83 ASN A O 1
ATOM 677 N N . ALA A 1 84 ? 6.637 1.325 5.400 1.00 90.75 84 ALA A N 1
ATOM 678 C CA . ALA A 1 84 ? 6.457 -0.016 4.859 1.00 90.75 84 ALA A CA 1
ATOM 679 C C . ALA A 1 84 ? 6.457 -0.004 3.323 1.00 90.75 84 ALA A C 1
ATOM 681 O O . ALA A 1 84 ? 7.094 -0.862 2.711 1.00 90.75 84 ALA A O 1
ATOM 682 N N . SER A 1 85 ? 5.826 0.994 2.691 1.00 91.56 85 SER A N 1
ATOM 683 C CA . SER A 1 85 ? 5.824 1.102 1.231 1.00 91.56 85 SER A CA 1
ATOM 684 C C . SER A 1 85 ? 7.225 1.351 0.690 1.00 91.56 85 SER A C 1
ATOM 686 O O . SER A 1 85 ? 7.639 0.690 -0.253 1.00 91.56 85 SER A O 1
ATOM 688 N N . GLN A 1 86 ? 7.999 2.233 1.324 1.00 90.38 86 GLN A N 1
ATOM 689 C CA . GLN A 1 86 ? 9.394 2.482 0.953 1.00 90.38 86 GLN A CA 1
ATOM 690 C C . GLN A 1 86 ? 10.265 1.224 1.069 1.00 90.38 86 GLN A C 1
ATOM 692 O O . GLN A 1 86 ? 11.119 0.989 0.216 1.00 90.38 86 GLN A O 1
ATOM 697 N N . GLN A 1 87 ? 10.060 0.403 2.102 1.00 89.75 87 GLN A N 1
ATOM 698 C CA . GLN A 1 87 ? 10.788 -0.860 2.249 1.00 89.75 87 GLN A CA 1
ATOM 699 C C . GLN A 1 87 ? 10.437 -1.853 1.139 1.00 89.75 87 GLN A C 1
ATOM 701 O O . GLN A 1 87 ? 11.346 -2.370 0.497 1.00 89.75 87 GLN A O 1
ATOM 706 N N . LEU A 1 88 ? 9.146 -2.054 0.862 1.00 86.94 88 LEU A N 1
ATOM 707 C CA . LEU A 1 88 ? 8.688 -2.924 -0.227 1.00 86.94 88 LEU A CA 1
ATOM 708 C C . LEU A 1 88 ? 9.246 -2.481 -1.582 1.00 86.94 88 LEU A C 1
ATOM 710 O O . LEU A 1 88 ? 9.791 -3.296 -2.321 1.00 86.94 88 LEU A O 1
ATOM 714 N N . MET A 1 89 ? 9.186 -1.182 -1.879 1.00 84.44 89 MET A N 1
ATOM 715 C CA . MET A 1 89 ? 9.728 -0.611 -3.116 1.00 84.44 89 MET A CA 1
ATOM 716 C C . MET A 1 89 ? 11.225 -0.893 -3.297 1.00 84.44 89 MET A C 1
ATOM 718 O O . MET A 1 89 ? 11.675 -1.160 -4.410 1.00 84.44 89 MET A O 1
ATOM 722 N N . ARG A 1 90 ? 12.007 -0.863 -2.210 1.00 84.81 90 ARG A N 1
ATOM 723 C CA . ARG A 1 90 ? 13.439 -1.201 -2.250 1.00 84.81 90 ARG A CA 1
ATOM 724 C C . ARG A 1 90 ? 13.670 -2.679 -2.546 1.00 84.81 90 ARG A C 1
ATOM 726 O O . ARG A 1 90 ? 14.592 -2.987 -3.292 1.00 84.81 90 ARG A O 1
ATOM 733 N N . THR A 1 91 ? 12.846 -3.570 -1.997 1.00 82.81 91 THR A N 1
ATOM 734 C CA . THR A 1 91 ? 12.921 -5.008 -2.295 1.00 82.81 91 THR A CA 1
ATOM 735 C C . THR A 1 91 ? 12.660 -5.272 -3.775 1.00 82.81 91 THR A C 1
ATOM 737 O O . THR A 1 91 ? 13.490 -5.894 -4.426 1.00 82.81 91 THR A O 1
ATOM 740 N N . TYR A 1 92 ? 11.597 -4.693 -4.343 1.00 76.81 92 TYR A N 1
ATOM 741 C CA . TYR A 1 92 ? 11.296 -4.847 -5.771 1.00 76.81 92 TYR A CA 1
ATOM 742 C C . TYR A 1 92 ? 12.418 -4.361 -6.693 1.00 76.81 92 TYR A C 1
ATOM 744 O O . TYR A 1 92 ? 12.649 -4.966 -7.734 1.00 76.81 92 TYR A O 1
ATOM 752 N N . LYS A 1 93 ? 13.126 -3.285 -6.324 1.00 71.00 93 LYS A N 1
ATOM 753 C CA . LYS A 1 93 ? 14.278 -2.801 -7.098 1.00 71.00 93 LYS A CA 1
ATOM 754 C C . LYS A 1 93 ? 15.446 -3.791 -7.080 1.00 71.00 93 LYS A C 1
ATOM 756 O O . LYS A 1 93 ? 16.130 -3.928 -8.086 1.00 71.00 93 LYS A O 1
ATOM 761 N N . ASN A 1 94 ? 15.683 -4.452 -5.949 1.00 65.38 94 ASN A N 1
ATOM 762 C CA . ASN A 1 94 ? 16.786 -5.402 -5.812 1.00 65.38 94 ASN A CA 1
ATOM 763 C C . ASN A 1 94 ? 16.507 -6.729 -6.527 1.00 65.38 94 ASN A C 1
ATOM 765 O O . ASN A 1 94 ? 17.445 -7.327 -7.031 1.00 65.38 94 ASN A O 1
ATOM 769 N N . ASP A 1 95 ? 15.246 -7.163 -6.605 1.00 61.28 95 ASP A N 1
ATOM 770 C CA . ASP A 1 95 ? 14.865 -8.417 -7.274 1.00 61.28 95 ASP A CA 1
ATOM 771 C C . ASP A 1 95 ? 14.882 -8.318 -8.817 1.00 61.28 95 ASP A C 1
ATOM 773 O O . ASP A 1 95 ? 14.732 -9.325 -9.507 1.00 61.28 95 ASP A O 1
ATOM 777 N N . GLN A 1 96 ? 15.035 -7.110 -9.371 1.00 56.91 96 GLN A N 1
ATOM 778 C CA . GLN A 1 96 ? 15.134 -6.851 -10.815 1.00 56.91 96 GLN A CA 1
ATOM 779 C C . GLN A 1 96 ? 16.583 -6.678 -11.318 1.00 56.91 96 GLN A C 1
ATOM 781 O O . GLN A 1 96 ? 16.772 -6.466 -12.517 1.00 56.91 96 GLN A O 1
ATOM 786 N N . LEU A 1 97 ? 17.581 -6.750 -10.426 1.00 45.88 97 LEU A N 1
ATOM 787 C CA . LEU A 1 97 ? 19.023 -6.694 -10.722 1.00 45.88 97 LEU A CA 1
ATOM 788 C C . LEU A 1 97 ? 19.648 -8.093 -10.681 1.00 45.88 97 LEU A C 1
ATOM 790 O O . LEU A 1 97 ? 20.579 -8.327 -11.483 1.00 45.88 97 LEU A O 1
#

Sequence (97 aa):
MIIMTTEAFWAKDWDEEETYNRILSASAVIMIMDKMNKVPVGFGRIFMMRNNNNNEEETLGYLSDVAVNIQHQNKVLCQHLHNASQQLMRTYKNDQL

Secondary structure (DSSP, 8-state):
-----HHHHHTTTS-HHHHHHHHHH-SEEEEEEETTTTEEEEEEEEEEEEEEETTEEEEEEEEEEEEE-GGGTTSSHHHHHHHHHHHHHHHHHHTT-